Protein AF-A0A663LNY6-F1 (afdb_monomer)

Foldseek 3Di:
DDDDDDDDDDDPPDPPPPCDPVNVVVVVVLVVVLVVLLVVLVVVVVVVCVVVVHDDDSVRSSVVSVVVSVVVVVLVVQQCVQCVVVVHRDGDLVSVLVVQVVDPVSSVVSVVVVVVVVVVVVVVVVVVVVVVVVVPPDDDDDDDDDDDDDDDDDD

pLDDT: mean 78.48, std 24.7, range [28.23, 98.56]

Sequence (155 aa):
CCVPVQRPGDLCASPCVALRRTDLLVPWVLQRLKAAVHYTVGCLCQEVAEDQDVQFSKQTIAAISEITFRQCENFAKDLEMFARHAKRTTVTTEDVKLLARRSSSLLKYIAQKSEEITSSNMEQKEKKKKSSAVKGGRTGKQEAPVTESEEPNMA

Organism: Athene cunicularia (NCBI:txid194338)

Structure (mmCIF, N/CA/C/O backbone):
data_AF-A0A663LNY6-F1
#
_entry.id   AF-A0A663LNY6-F1
#
loop_
_atom_site.group_PDB
_atom_site.id
_atom_site.type_symbol
_atom_site.label_atom_id
_atom_site.label_alt_id
_atom_site.label_comp_id
_atom_site.label_asym_id
_atom_site.label_entity_id
_atom_site.label_seq_id
_atom_site.pdbx_PDB_ins_code
_atom_site.Cartn_x
_atom_site.Cartn_y
_atom_site.Cartn_z
_atom_site.occupancy
_atom_site.B_iso_or_equiv
_atom_site.auth_seq_id
_atom_site.auth_comp_id
_atom_site.auth_asym_id
_atom_site.auth_atom_id
_atom_site.pdbx_PDB_model_num
ATOM 1 N N . CYS A 1 1 ? 14.454 -55.928 27.770 1.00 33.91 1 CYS A N 1
ATOM 2 C CA . CYS A 1 1 ? 14.771 -57.239 27.161 1.00 33.91 1 CYS A CA 1
ATOM 3 C C . CYS A 1 1 ? 13.601 -57.612 26.253 1.00 33.91 1 CYS A C 1
ATOM 5 O O . CYS A 1 1 ? 12.498 -57.628 26.766 1.00 33.91 1 CYS A O 1
ATOM 7 N N . CYS A 1 2 ? 13.683 -57.819 24.943 1.00 34.53 2 CYS A N 1
ATOM 8 C CA . CYS A 1 2 ? 14.794 -57.905 24.004 1.00 34.53 2 CYS A CA 1
ATOM 9 C C . CYS A 1 2 ? 14.344 -57.362 22.638 1.00 34.53 2 CYS A C 1
ATOM 11 O O . CYS A 1 2 ? 13.190 -57.502 22.245 1.00 34.53 2 CYS A O 1
ATOM 13 N N . VAL A 1 3 ? 15.308 -56.767 21.945 1.00 40.53 3 VAL A N 1
ATOM 14 C CA . VAL A 1 3 ? 15.317 -56.446 20.513 1.00 40.53 3 VAL A CA 1
ATOM 15 C C . VAL A 1 3 ? 15.530 -57.753 19.717 1.00 40.53 3 VAL A C 1
ATOM 17 O O . VAL A 1 3 ? 16.117 -58.690 20.263 1.00 40.53 3 VAL A O 1
ATOM 20 N N . PRO A 1 4 ? 15.071 -57.841 18.456 1.00 44.44 4 PRO A N 1
ATOM 21 C CA . PRO A 1 4 ? 16.017 -57.979 17.328 1.00 44.44 4 PRO A CA 1
ATOM 22 C C . PRO A 1 4 ? 15.601 -57.060 16.148 1.00 44.44 4 PRO A C 1
ATOM 24 O O . PRO A 1 4 ? 14.433 -57.009 15.785 1.00 44.44 4 PRO A O 1
ATOM 27 N N . VAL A 1 5 ? 16.421 -56.111 15.671 1.00 37.72 5 VAL A N 1
ATOM 28 C CA . VAL A 1 5 ? 17.623 -56.205 14.804 1.00 37.72 5 VAL A CA 1
ATOM 29 C C . VAL A 1 5 ? 17.309 -56.651 13.356 1.00 37.72 5 VAL A C 1
ATOM 31 O O . VAL A 1 5 ? 17.282 -57.833 13.050 1.00 37.72 5 VAL A O 1
ATOM 34 N N . GLN A 1 6 ? 17.067 -55.643 12.496 1.00 36.22 6 GLN A N 1
ATOM 35 C CA . GLN A 1 6 ? 17.648 -55.344 11.157 1.00 36.22 6 GLN A CA 1
ATOM 36 C C . GLN A 1 6 ? 18.031 -56.516 10.199 1.00 36.22 6 GLN A C 1
ATOM 38 O O . GLN A 1 6 ? 19.000 -57.218 10.458 1.00 36.22 6 GLN A O 1
ATOM 43 N N . ARG A 1 7 ? 17.332 -56.679 9.049 1.00 40.31 7 ARG A N 1
ATOM 44 C CA . ARG A 1 7 ? 17.651 -56.259 7.632 1.00 40.31 7 ARG A CA 1
ATOM 45 C C . ARG A 1 7 ? 18.128 -57.427 6.728 1.00 40.31 7 ARG A C 1
ATOM 47 O O . ARG A 1 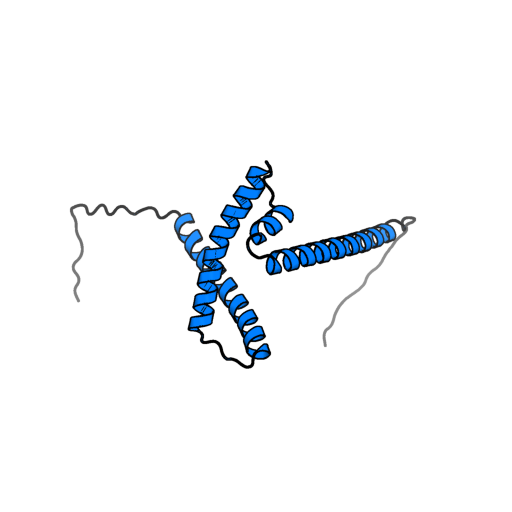7 ? 18.465 -58.449 7.309 1.00 40.31 7 ARG A O 1
ATOM 54 N N . PRO A 1 8 ? 18.255 -57.316 5.373 1.00 45.03 8 PRO A N 1
ATOM 55 C CA . PRO A 1 8 ? 17.923 -56.235 4.408 1.00 45.03 8 PRO A CA 1
ATOM 56 C C . PRO A 1 8 ? 17.191 -56.703 3.110 1.00 45.03 8 PRO A C 1
ATOM 58 O O . PRO A 1 8 ? 17.274 -57.865 2.736 1.00 45.03 8 PRO A O 1
ATOM 61 N N . GLY A 1 9 ? 16.583 -55.784 2.345 1.00 42.31 9 GLY A N 1
ATOM 62 C CA . GLY A 1 9 ? 16.278 -56.024 0.920 1.00 42.31 9 GLY A CA 1
ATOM 63 C C . GLY A 1 9 ? 15.114 -55.203 0.363 1.00 42.31 9 GLY A C 1
ATOM 64 O O . GLY A 1 9 ? 14.058 -55.157 0.974 1.00 42.31 9 GLY A O 1
ATOM 65 N N . ASP A 1 10 ? 15.346 -54.573 -0.787 1.00 34.28 10 ASP A N 1
ATOM 66 C CA . ASP A 1 10 ? 14.372 -53.985 -1.719 1.00 34.28 10 ASP A CA 1
ATOM 67 C C . ASP A 1 10 ? 13.677 -52.650 -1.363 1.00 34.28 10 ASP A C 1
ATOM 69 O O . ASP A 1 10 ? 12.542 -52.554 -0.909 1.00 34.28 10 ASP A O 1
ATOM 73 N N . LEU A 1 11 ? 14.405 -51.577 -1.699 1.00 50.03 11 LEU A N 1
ATOM 74 C CA . LEU A 1 11 ? 13.966 -50.600 -2.709 1.00 50.03 11 LEU A CA 1
ATOM 75 C C . LEU A 1 11 ? 12.563 -49.993 -2.523 1.00 50.03 11 LEU A C 1
ATOM 77 O O . LEU A 1 11 ? 11.682 -50.158 -3.360 1.00 50.03 11 LEU A O 1
ATOM 81 N N . CYS A 1 12 ? 12.414 -49.110 -1.537 1.00 36.84 12 CYS A N 1
ATOM 82 C CA . CYS A 1 12 ? 11.625 -47.906 -1.781 1.00 36.84 12 CYS A CA 1
ATOM 83 C C . CYS A 1 12 ? 12.607 -46.750 -1.951 1.00 36.84 12 CYS A C 1
ATOM 85 O O . CYS A 1 12 ? 12.974 -46.063 -0.997 1.00 36.84 12 CYS A O 1
ATOM 87 N N . ALA A 1 13 ? 13.085 -46.582 -3.186 1.00 46.59 13 ALA A N 1
ATOM 88 C CA . ALA A 1 13 ? 13.696 -45.343 -3.635 1.00 46.59 13 ALA A CA 1
ATOM 89 C C . ALA A 1 13 ? 12.611 -44.260 -3.624 1.00 46.59 13 ALA A C 1
ATOM 91 O O . ALA A 1 13 ? 12.057 -43.890 -4.655 1.00 46.59 13 ALA A O 1
ATOM 92 N N . SER A 1 14 ? 12.271 -43.776 -2.430 1.00 47.44 14 SER A N 1
ATOM 93 C CA . SER A 1 14 ? 11.604 -42.495 -2.289 1.00 47.44 14 SER A CA 1
ATOM 94 C C . SER A 1 14 ? 12.502 -41.479 -2.982 1.00 47.44 14 SER A C 1
ATOM 96 O O . SER A 1 14 ? 13.685 -41.391 -2.630 1.00 47.44 14 SER A O 1
ATOM 98 N N . PRO A 1 15 ? 12.001 -40.706 -3.956 1.00 43.75 15 PRO A N 1
ATOM 99 C CA . PRO A 1 15 ? 12.708 -39.522 -4.374 1.00 43.75 15 PRO A CA 1
ATOM 100 C C . PRO A 1 15 ? 12.772 -38.644 -3.128 1.00 43.75 15 PRO A C 1
ATOM 102 O O . PRO A 1 15 ? 11.781 -38.036 -2.724 1.00 43.75 15 PRO A O 1
ATOM 105 N N . CYS A 1 16 ? 13.935 -38.607 -2.479 1.00 38.09 16 CYS A N 1
ATOM 106 C CA . CYS A 1 16 ? 14.341 -37.448 -1.712 1.00 38.09 16 CYS A CA 1
ATOM 107 C C . CYS A 1 16 ? 14.309 -36.302 -2.716 1.00 38.09 16 CYS A C 1
ATOM 109 O O . CYS A 1 16 ? 15.284 -36.054 -3.423 1.00 38.09 16 CYS A O 1
ATOM 111 N N . VAL A 1 17 ? 13.145 -35.666 -2.853 1.00 54.16 17 VAL A N 1
ATOM 112 C CA . VAL A 1 17 ? 13.025 -34.392 -3.538 1.00 54.16 17 VAL A CA 1
ATOM 113 C C . VAL A 1 17 ? 13.977 -33.504 -2.764 1.00 54.16 17 VAL A C 1
ATOM 115 O O . VAL A 1 17 ? 13.728 -33.180 -1.604 1.00 54.16 17 VAL A O 1
ATOM 118 N N . ALA A 1 18 ? 15.134 -33.231 -3.360 1.00 47.88 18 ALA A N 1
ATOM 119 C CA . ALA A 1 18 ? 16.084 -32.271 -2.852 1.00 47.88 18 ALA A CA 1
ATOM 120 C C . ALA A 1 18 ? 15.361 -30.924 -2.857 1.00 47.88 18 ALA A C 1
ATOM 122 O O . ALA A 1 18 ? 15.391 -30.196 -3.847 1.00 47.88 18 ALA A O 1
ATOM 123 N N . LEU A 1 19 ? 14.632 -30.649 -1.776 1.00 47.25 19 LEU A N 1
ATOM 124 C CA . LEU A 1 19 ? 13.971 -29.384 -1.545 1.00 47.25 19 LEU A CA 1
ATOM 125 C C . LEU A 1 19 ? 15.109 -28.377 -1.461 1.00 47.25 19 LEU A C 1
ATOM 127 O O . LEU A 1 19 ? 15.891 -28.376 -0.502 1.00 47.25 19 LEU A O 1
ATOM 131 N N . ARG A 1 20 ? 15.292 -27.596 -2.527 1.00 55.44 20 ARG A N 1
ATOM 132 C CA . ARG A 1 20 ? 16.350 -26.597 -2.532 1.00 55.44 20 ARG A CA 1
ATOM 133 C C . ARG A 1 20 ? 16.020 -25.634 -1.403 1.00 55.44 20 ARG A C 1
ATOM 135 O O . ARG A 1 20 ? 14.866 -25.290 -1.170 1.00 55.44 20 ARG A O 1
ATOM 142 N N . ARG A 1 21 ? 17.046 -25.163 -0.698 1.00 52.00 21 ARG A N 1
ATOM 143 C CA . ARG A 1 21 ? 16.922 -24.195 0.408 1.00 52.00 21 ARG A CA 1
ATOM 144 C C . ARG A 1 21 ? 16.107 -22.940 0.022 1.00 52.00 21 ARG A C 1
ATOM 146 O O . ARG A 1 21 ? 15.593 -22.249 0.893 1.00 52.00 21 ARG A O 1
ATOM 153 N N . THR A 1 22 ? 15.972 -22.670 -1.278 1.00 51.78 22 THR A N 1
ATOM 154 C CA . THR A 1 22 ? 15.157 -21.613 -1.888 1.00 51.78 22 THR A CA 1
ATOM 155 C C . THR A 1 22 ? 13.644 -21.867 -1.840 1.00 51.78 22 THR A C 1
ATOM 157 O O . THR A 1 22 ? 12.893 -20.901 -1.759 1.00 51.78 22 THR A O 1
ATOM 160 N N . ASP A 1 23 ? 13.184 -23.123 -1.822 1.00 57.69 23 ASP A N 1
ATOM 161 C CA . ASP A 1 23 ? 11.755 -23.481 -1.894 1.00 57.69 23 ASP A CA 1
ATOM 162 C C . ASP A 1 23 ? 11.009 -23.250 -0.564 1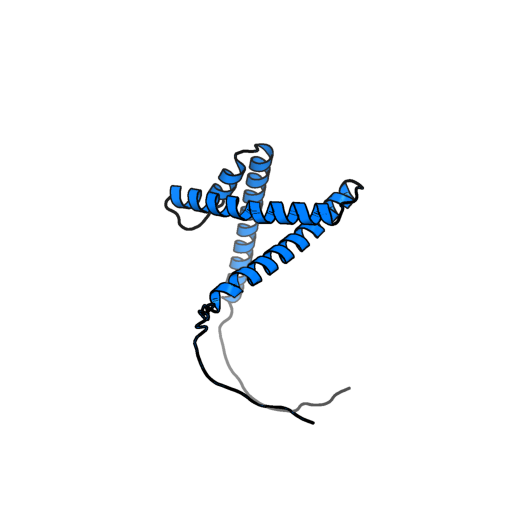.00 57.69 23 ASP A C 1
ATOM 164 O O . ASP A 1 23 ? 9.805 -23.013 -0.558 1.00 57.69 23 ASP A O 1
ATOM 168 N N . LEU A 1 24 ? 11.723 -23.241 0.571 1.00 55.19 24 LEU A N 1
ATOM 169 C CA . LEU A 1 24 ? 11.175 -22.917 1.902 1.00 55.19 24 LEU A CA 1
ATOM 170 C C . LEU A 1 24 ? 11.319 -21.435 2.282 1.00 55.19 24 LEU A C 1
ATOM 172 O O . LEU A 1 24 ? 10.596 -20.944 3.152 1.00 55.19 24 LEU A O 1
ATOM 176 N N . LEU A 1 25 ? 12.229 -20.706 1.627 1.00 59.28 25 LEU A N 1
ATOM 177 C CA . LEU A 1 25 ? 12.474 -19.289 1.903 1.00 59.28 25 LEU A CA 1
ATOM 178 C C . LEU A 1 25 ? 11.298 -18.419 1.437 1.00 59.28 25 LEU A C 1
ATOM 180 O O . LEU A 1 25 ? 10.890 -17.500 2.145 1.00 59.28 25 LEU A O 1
ATOM 184 N N . VAL A 1 26 ? 10.719 -18.741 0.277 1.00 69.00 26 VAL A N 1
ATOM 185 C CA . VAL A 1 26 ? 9.597 -17.987 -0.301 1.00 69.00 26 VAL A CA 1
ATOM 186 C C . VAL A 1 26 ? 8.331 -18.088 0.570 1.00 69.00 26 VAL A C 1
ATO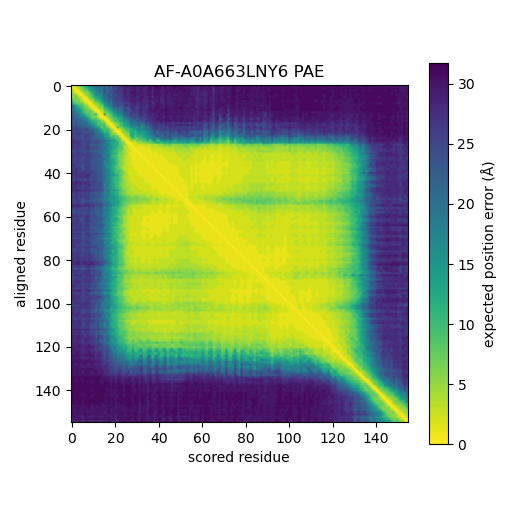M 188 O O . VAL A 1 26 ? 7.778 -17.038 0.903 1.00 69.00 26 VAL A O 1
ATOM 191 N N . PRO A 1 27 ? 7.902 -19.277 1.048 1.00 79.69 27 PRO A N 1
ATOM 192 C CA . PRO A 1 27 ? 6.791 -19.393 1.993 1.00 79.69 27 PRO A CA 1
ATOM 193 C C . PRO A 1 27 ? 6.990 -18.591 3.281 1.00 79.69 27 PRO A C 1
ATOM 195 O O . PR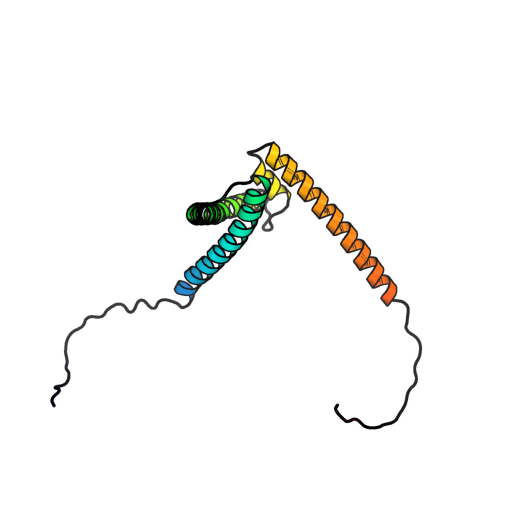O A 1 27 ? 6.066 -17.919 3.736 1.00 79.69 27 PRO A O 1
ATOM 198 N N . TRP A 1 28 ? 8.188 -18.626 3.871 1.00 84.62 28 TRP A N 1
ATOM 199 C CA . TRP A 1 28 ? 8.426 -17.979 5.161 1.00 84.62 28 TRP A CA 1
ATOM 200 C C . TRP A 1 28 ? 8.478 -16.450 5.052 1.00 84.62 28 TRP A C 1
ATOM 202 O O . TRP A 1 28 ? 7.893 -15.743 5.875 1.00 84.62 28 TRP A O 1
ATOM 212 N N . VAL A 1 29 ? 9.100 -15.922 3.993 1.00 90.12 29 VAL A N 1
ATOM 213 C CA . VAL A 1 29 ? 9.076 -14.482 3.689 1.00 90.12 29 VAL A CA 1
ATOM 214 C C . VAL A 1 29 ? 7.645 -14.010 3.425 1.00 90.12 29 VAL A C 1
ATOM 216 O O . VAL A 1 29 ? 7.240 -12.970 3.945 1.00 90.12 29 VAL A O 1
ATOM 219 N N . LEU A 1 30 ? 6.846 -14.794 2.694 1.00 91.75 30 LEU A N 1
ATOM 220 C CA . LEU A 1 30 ? 5.449 -14.463 2.413 1.00 91.75 30 LEU A CA 1
ATOM 221 C C . LEU A 1 30 ? 4.615 -14.357 3.696 1.00 91.75 30 LEU A C 1
ATOM 223 O O . LEU A 1 30 ? 3.860 -13.401 3.862 1.00 91.75 30 LEU A O 1
ATOM 227 N N . GLN A 1 31 ? 4.773 -15.310 4.617 1.00 93.38 31 GLN A N 1
ATOM 228 C CA . GLN A 1 31 ? 4.069 -15.289 5.903 1.00 93.38 31 GLN A CA 1
ATOM 229 C C . GLN A 1 31 ? 4.473 -14.084 6.755 1.00 93.38 31 GLN A C 1
ATOM 231 O O . GLN A 1 31 ? 3.615 -13.437 7.353 1.00 93.38 31 GLN A O 1
ATOM 236 N N . ARG A 1 32 ? 5.758 -13.711 6.755 1.00 96.31 32 ARG A N 1
ATOM 237 C CA . ARG A 1 32 ? 6.224 -12.505 7.454 1.00 96.31 32 ARG A CA 1
ATOM 238 C C . ARG A 1 32 ? 5.635 -11.223 6.881 1.00 96.31 32 ARG A C 1
ATOM 240 O O . ARG A 1 32 ? 5.224 -10.360 7.650 1.00 96.31 32 ARG A O 1
ATOM 247 N N . LEU A 1 33 ? 5.572 -11.100 5.556 1.00 96.62 33 LEU A N 1
ATOM 248 C CA . LEU A 1 33 ? 4.947 -9.945 4.909 1.00 96.62 33 LEU A CA 1
ATOM 249 C C . LEU A 1 33 ? 3.448 -9.883 5.215 1.00 96.62 33 LEU A C 1
ATOM 251 O O . LEU A 1 33 ? 2.947 -8.815 5.549 1.00 96.62 33 LEU A O 1
ATOM 255 N N . LYS A 1 34 ? 2.741 -11.020 5.179 1.00 96.50 34 LYS A N 1
ATOM 256 C CA . LYS A 1 34 ? 1.326 -11.093 5.575 1.00 96.50 34 LYS A CA 1
ATOM 257 C C . LYS A 1 34 ? 1.107 -10.659 7.024 1.00 96.50 34 LYS A C 1
ATOM 259 O O . LYS A 1 34 ? 0.188 -9.889 7.279 1.00 96.50 34 LYS A O 1
ATOM 264 N N . ALA A 1 35 ? 1.956 -11.103 7.951 1.00 97.31 35 ALA A N 1
ATOM 265 C CA . ALA A 1 35 ? 1.880 -10.695 9.352 1.00 97.31 35 ALA A CA 1
ATOM 266 C C . ALA A 1 35 ? 2.123 -9.185 9.529 1.00 97.31 35 ALA A C 1
ATOM 268 O O . ALA A 1 35 ? 1.386 -8.531 10.263 1.00 97.31 35 ALA A O 1
ATOM 269 N N . ALA A 1 36 ? 3.103 -8.616 8.817 1.00 97.94 36 ALA A N 1
ATOM 270 C CA . ALA A 1 36 ? 3.363 -7.177 8.836 1.00 97.94 36 ALA A CA 1
ATOM 271 C C . ALA A 1 36 ? 2.179 -6.367 8.279 1.00 97.94 36 ALA A C 1
ATOM 273 O O . ALA A 1 36 ? 1.751 -5.401 8.904 1.00 97.94 36 ALA A O 1
ATOM 274 N N . VAL A 1 37 ? 1.603 -6.799 7.151 1.00 98.06 37 VAL A N 1
ATOM 275 C CA . VAL A 1 37 ? 0.391 -6.184 6.585 1.00 98.06 37 VAL A CA 1
ATOM 276 C C . VAL A 1 37 ? -0.770 -6.272 7.572 1.00 98.06 37 VAL A C 1
ATOM 278 O O . VAL A 1 37 ? -1.446 -5.273 7.786 1.00 98.06 37 VAL A O 1
ATOM 281 N N . HIS A 1 38 ? -0.976 -7.424 8.214 1.00 98.31 38 HIS A N 1
ATOM 282 C CA . HIS A 1 38 ? -2.050 -7.603 9.191 1.00 98.31 38 HIS A CA 1
ATOM 283 C C . HIS A 1 38 ? -1.917 -6.661 10.389 1.00 98.31 38 HIS A C 1
ATOM 285 O O . HIS A 1 38 ? -2.910 -6.086 10.826 1.00 98.31 38 HIS A O 1
ATOM 291 N N . TYR A 1 39 ? -0.695 -6.460 10.890 1.00 98.50 39 TYR A N 1
ATOM 292 C CA . TYR A 1 39 ? -0.434 -5.491 11.952 1.00 98.50 39 TYR A CA 1
ATOM 293 C C . TYR A 1 39 ? -0.844 -4.073 11.532 1.00 98.50 39 TYR A C 1
ATOM 295 O O . TYR A 1 39 ? -1.642 -3.441 12.220 1.00 98.50 39 TYR A O 1
ATOM 303 N N . THR A 1 40 ? -0.374 -3.599 10.373 1.00 98.50 40 THR A N 1
ATOM 304 C CA . THR A 1 40 ? -0.713 -2.254 9.882 1.00 98.50 40 THR A CA 1
ATOM 305 C C . THR A 1 40 ? -2.208 -2.099 9.605 1.00 98.50 40 THR A C 1
ATOM 307 O O . THR A 1 40 ? -2.787 -1.077 9.957 1.00 98.50 40 THR A O 1
ATOM 310 N N . VAL A 1 41 ? -2.855 -3.112 9.024 1.00 98.56 41 VAL A N 1
ATOM 311 C CA . VAL A 1 41 ? -4.310 -3.109 8.810 1.00 98.56 41 VAL A CA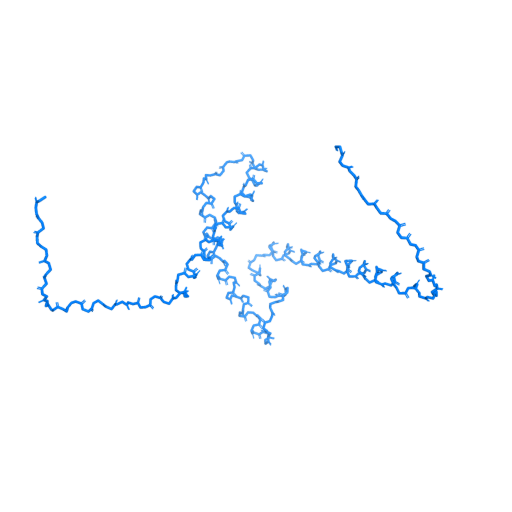 1
ATOM 312 C C . VAL A 1 41 ? -5.053 -3.028 10.141 1.00 98.56 41 VAL A C 1
ATOM 314 O 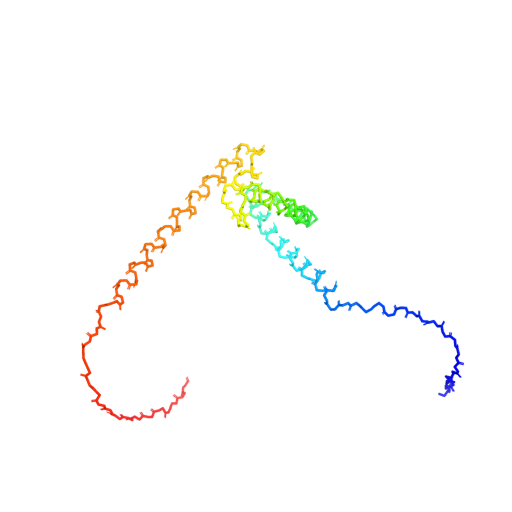O . VAL A 1 41 ? -6.022 -2.284 10.231 1.00 98.56 41 VAL A O 1
ATOM 317 N N . GLY A 1 42 ? -4.591 -3.734 11.177 1.00 98.25 42 GLY A N 1
ATOM 318 C CA . GLY A 1 42 ? -5.145 -3.635 12.526 1.00 98.25 42 GLY A CA 1
ATOM 319 C C . GLY A 1 42 ? -5.073 -2.214 13.088 1.00 98.25 42 GLY A C 1
ATOM 320 O O . GLY A 1 42 ? -6.086 -1.713 13.564 1.00 98.25 42 GLY A O 1
ATOM 321 N N . CYS A 1 43 ? -3.921 -1.544 12.967 1.00 98.38 43 CYS A N 1
ATOM 322 C CA . CYS A 1 43 ? -3.762 -0.148 13.391 1.00 98.38 43 CYS A CA 1
ATOM 323 C C . CYS A 1 43 ? -4.714 0.797 12.641 1.00 98.38 43 CYS A C 1
ATOM 325 O O . CYS A 1 43 ? -5.435 1.559 13.270 1.00 98.38 43 CYS A O 1
ATOM 327 N N . LEU A 1 44 ? -4.787 0.692 11.310 1.00 98.38 44 LEU A N 1
ATOM 328 C CA . LEU A 1 44 ? -5.679 1.537 10.507 1.00 98.38 44 LEU A CA 1
ATOM 329 C C . LEU A 1 44 ? -7.163 1.258 10.796 1.00 98.38 44 LEU A C 1
ATOM 331 O O . LEU A 1 44 ? -7.973 2.176 10.823 1.00 98.38 44 LEU A O 1
ATOM 335 N N . CYS A 1 45 ? -7.539 -0.004 11.026 1.00 98.12 45 CYS A N 1
ATOM 336 C CA . CYS A 1 45 ? -8.907 -0.341 11.424 1.00 98.12 45 CYS A CA 1
ATOM 337 C C . CYS A 1 45 ? -9.242 0.213 12.812 1.00 98.12 45 CYS A C 1
ATOM 339 O O . CYS A 1 45 ? -10.393 0.560 13.042 1.00 98.12 45 CYS A O 1
ATOM 341 N N . GLN A 1 46 ? -8.267 0.298 13.721 1.00 97.69 46 GLN A N 1
ATOM 342 C CA . GLN A 1 46 ? -8.457 0.892 15.042 1.00 97.69 46 GLN A CA 1
ATOM 343 C C . GLN A 1 46 ? -8.725 2.400 14.942 1.00 97.69 46 GLN A C 1
ATOM 345 O O . GLN A 1 46 ? -9.691 2.871 15.530 1.00 97.69 46 GLN A O 1
ATOM 350 N N . GLU A 1 47 ? -7.945 3.128 14.137 1.00 98.06 47 GLU A N 1
ATOM 351 C CA . GLU A 1 47 ? -8.180 4.558 13.866 1.00 98.06 47 GLU A CA 1
ATOM 352 C C . GLU A 1 47 ? -9.600 4.787 13.316 1.00 98.06 47 GLU A C 1
ATOM 354 O O . GLU A 1 47 ? -10.358 5.608 13.823 1.00 98.06 47 GLU A O 1
ATOM 359 N N . VAL A 1 48 ? -10.017 3.974 12.338 1.00 97.81 48 VAL A N 1
ATOM 360 C CA . VAL A 1 48 ? -11.365 4.064 11.750 1.00 97.81 48 VAL A CA 1
ATOM 361 C C . VAL A 1 48 ? -12.471 3.663 12.737 1.00 97.81 48 VAL A C 1
ATOM 363 O O . VAL A 1 48 ? -13.573 4.207 12.673 1.00 97.81 48 VAL A O 1
ATOM 366 N N . ALA A 1 49 ? -12.210 2.699 13.623 1.00 97.25 49 ALA A N 1
ATOM 367 C CA . ALA A 1 49 ? -13.147 2.266 14.659 1.00 97.25 49 ALA A CA 1
ATOM 368 C C . ALA A 1 49 ? -13.424 3.383 15.669 1.00 97.25 49 ALA A C 1
ATOM 370 O O . ALA A 1 49 ? -14.576 3.586 16.045 1.00 97.25 49 ALA A O 1
ATOM 371 N N . GLU A 1 50 ? -12.381 4.111 16.067 1.00 97.31 50 GLU A N 1
ATOM 372 C CA . GLU A 1 50 ? -12.475 5.259 16.972 1.00 97.31 50 GLU A CA 1
ATOM 373 C C . GLU A 1 50 ? -13.208 6.432 16.311 1.00 97.31 50 GLU A C 1
ATOM 375 O O . GLU A 1 50 ? -14.132 6.982 16.907 1.00 97.31 50 GLU A O 1
ATOM 380 N N . ASP A 1 51 ? -12.877 6.755 15.057 1.00 97.56 51 ASP A N 1
ATOM 381 C CA . ASP A 1 51 ? -13.514 7.850 14.311 1.00 97.56 51 ASP A CA 1
ATOM 382 C C . ASP A 1 51 ? -15.020 7.637 14.082 1.00 97.56 51 ASP A C 1
ATOM 384 O O . ASP A 1 51 ? -15.785 8.600 13.999 1.00 97.56 51 ASP A O 1
ATOM 388 N N . GLN A 1 52 ? -15.451 6.380 13.933 1.00 96.38 52 GLN A N 1
ATOM 389 C CA . GLN A 1 52 ? -16.845 6.029 13.636 1.00 96.38 52 GLN A CA 1
ATOM 390 C C . GLN A 1 52 ? -17.614 5.445 14.830 1.00 96.38 52 GLN A C 1
ATOM 392 O O . GLN A 1 52 ? -18.791 5.127 14.670 1.00 96.38 52 GLN A O 1
ATOM 397 N N . ASP A 1 53 ? -16.981 5.307 16.000 1.00 95.81 53 ASP A N 1
ATOM 398 C CA . ASP A 1 53 ? -17.539 4.657 17.198 1.00 95.81 53 ASP A CA 1
ATOM 399 C C . ASP A 1 53 ? -18.097 3.241 16.917 1.00 95.81 53 ASP A C 1
ATOM 401 O O . ASP A 1 53 ? -19.187 2.851 17.338 1.00 95.81 53 ASP A O 1
ATOM 405 N N . VAL A 1 54 ? -17.342 2.446 16.150 1.00 96.31 54 VAL A N 1
ATOM 406 C CA . VAL A 1 54 ? -17.686 1.059 15.783 1.00 96.31 54 VAL A CA 1
ATOM 407 C C . VAL A 1 54 ? -16.586 0.089 16.193 1.00 96.31 54 VAL A C 1
ATOM 409 O O . VAL A 1 54 ? -15.443 0.471 16.399 1.00 96.31 54 VAL A O 1
ATOM 412 N N . GLN A 1 55 ? -16.906 -1.202 16.290 1.00 95.62 55 GLN A N 1
ATOM 413 C CA . GLN A 1 55 ? -15.933 -2.244 16.634 1.00 95.62 55 GLN A CA 1
ATOM 414 C C . GLN A 1 55 ? -15.752 -3.226 15.473 1.00 95.62 55 GLN A C 1
ATOM 416 O O . GLN A 1 55 ? -16.724 -3.780 14.957 1.00 95.62 55 GLN A O 1
ATOM 421 N N . PHE A 1 56 ? -14.501 -3.488 15.083 1.00 97.31 56 PHE A N 1
ATOM 422 C CA . PHE A 1 56 ? -14.178 -4.492 14.066 1.00 97.31 56 PHE A CA 1
ATOM 423 C C . PHE A 1 56 ? -13.866 -5.849 14.696 1.00 97.31 56 PHE A C 1
ATOM 425 O O . PHE A 1 56 ? -13.070 -5.967 15.627 1.00 97.31 56 PHE A O 1
ATOM 432 N N . SER A 1 57 ? -14.450 -6.913 14.141 1.00 98.00 57 SER A N 1
ATOM 433 C CA . SER A 1 57 ? -14.091 -8.275 14.539 1.00 98.00 57 SER A CA 1
ATOM 434 C C . SER A 1 57 ? -12.675 -8.633 14.069 1.00 98.00 57 SER A C 1
ATOM 436 O O . SER A 1 57 ? -12.211 -8.174 13.019 1.00 98.00 57 SER A O 1
ATOM 438 N N . LYS A 1 58 ? -12.000 -9.534 14.795 1.00 97.50 58 LYS A N 1
ATOM 439 C CA . LYS A 1 58 ? -10.673 -10.046 14.400 1.00 97.50 58 LYS A CA 1
ATOM 440 C C . LYS A 1 58 ? -10.707 -10.708 13.018 1.00 97.50 58 LYS A C 1
ATOM 442 O O . LYS A 1 58 ? -9.749 -10.614 12.256 1.00 97.50 58 LYS A O 1
ATOM 447 N N . GLN A 1 59 ? -11.825 -11.347 12.685 1.00 98.06 59 GLN A N 1
ATOM 448 C CA . GLN A 1 59 ? -12.070 -11.986 11.397 1.00 98.06 59 GLN A CA 1
ATOM 449 C C . GLN A 1 59 ? -12.168 -10.948 10.271 1.00 98.06 59 GLN A C 1
ATOM 451 O O . GLN A 1 59 ? -11.600 -11.158 9.203 1.00 98.06 59 GLN A O 1
ATOM 456 N N . THR A 1 60 ? -12.822 -9.809 10.516 1.00 98.19 60 THR A N 1
ATOM 457 C CA . THR A 1 60 ? -12.903 -8.695 9.557 1.00 98.19 60 THR A CA 1
ATOM 458 C C . THR A 1 60 ? -11.515 -8.127 9.262 1.00 98.19 60 THR A C 1
ATOM 460 O O . THR A 1 60 ? -11.148 -7.985 8.097 1.00 98.19 60 THR A O 1
ATOM 463 N N . ILE A 1 61 ? -10.709 -7.877 10.299 1.00 98.31 61 ILE A N 1
ATOM 464 C CA . ILE A 1 61 ? -9.329 -7.382 10.154 1.00 98.31 61 ILE A CA 1
ATOM 465 C C . ILE A 1 61 ? -8.478 -8.386 9.360 1.00 98.31 61 ILE A C 1
ATOM 467 O O . ILE A 1 61 ? -7.757 -8.007 8.432 1.00 98.31 61 ILE A O 1
ATOM 471 N N . ALA A 1 62 ? -8.606 -9.685 9.656 1.00 97.81 62 ALA A N 1
ATOM 472 C CA . ALA A 1 62 ? -7.932 -10.742 8.904 1.00 97.81 62 ALA A CA 1
ATOM 473 C C . ALA A 1 62 ? -8.341 -10.759 7.424 1.00 97.81 62 ALA A C 1
ATOM 475 O O . ALA A 1 62 ? -7.472 -10.789 6.552 1.00 97.81 62 ALA A O 1
ATOM 476 N N . ALA A 1 63 ? -9.639 -10.658 7.133 1.00 98.44 63 ALA A N 1
ATOM 477 C CA . ALA A 1 63 ? -10.152 -10.634 5.769 1.00 98.44 63 ALA A CA 1
ATOM 478 C C . ALA A 1 63 ? -9.635 -9.421 4.976 1.00 98.44 63 ALA A C 1
ATOM 480 O O . ALA A 1 63 ? -9.162 -9.580 3.849 1.00 98.44 63 ALA A O 1
ATOM 481 N N . ILE A 1 64 ? -9.646 -8.219 5.567 1.00 98.44 64 ILE A N 1
ATOM 482 C CA . ILE A 1 64 ? -9.096 -7.005 4.938 1.00 98.44 64 ILE A CA 1
ATOM 483 C C . ILE A 1 64 ? -7.597 -7.172 4.660 1.00 98.44 64 ILE A C 1
ATOM 485 O O . ILE A 1 64 ? -7.116 -6.793 3.588 1.00 98.44 64 ILE A O 1
ATOM 489 N N . SER A 1 65 ? -6.865 -7.788 5.588 1.00 98.31 65 SER A N 1
ATOM 490 C CA . SER A 1 65 ? -5.435 -8.069 5.428 1.00 98.31 65 SER A CA 1
ATOM 491 C C . SER A 1 65 ? -5.169 -9.004 4.246 1.00 98.31 65 SER A C 1
ATOM 493 O O . SER A 1 65 ? -4.291 -8.735 3.426 1.00 98.31 65 SER A O 1
ATOM 495 N N . GLU A 1 66 ? -5.954 -10.074 4.104 1.00 96.81 66 GLU A N 1
ATOM 496 C CA . GLU A 1 66 ? -5.832 -11.008 2.980 1.00 96.81 66 GLU A CA 1
ATOM 497 C C . GLU A 1 66 ? -6.223 -10.390 1.635 1.00 96.81 66 GLU A C 1
ATOM 499 O O . GLU A 1 66 ? -5.605 -10.698 0.611 1.00 96.81 66 GLU A O 1
ATOM 504 N N . ILE A 1 67 ? -7.249 -9.536 1.617 1.00 98.19 67 ILE A N 1
ATOM 505 C CA . ILE A 1 67 ? -7.664 -8.803 0.416 1.00 98.19 67 ILE A CA 1
ATOM 506 C C . ILE A 1 67 ? -6.557 -7.835 -0.001 1.00 98.19 67 ILE A C 1
ATOM 508 O O . ILE A 1 67 ? -6.130 -7.871 -1.153 1.00 98.19 67 ILE A O 1
ATOM 512 N N . THR A 1 68 ? -6.037 -7.038 0.935 1.00 98.25 68 THR A N 1
ATOM 513 C CA . THR A 1 68 ? -4.938 -6.089 0.691 1.00 98.25 68 THR A CA 1
ATOM 514 C C . THR A 1 68 ? -3.708 -6.806 0.145 1.00 98.25 68 THR A C 1
ATOM 516 O O . THR A 1 68 ? -3.151 -6.400 -0.872 1.00 98.25 68 THR A O 1
ATOM 519 N N . PHE A 1 69 ? -3.326 -7.927 0.763 1.00 96.69 69 PHE A N 1
ATOM 520 C CA . PHE A 1 69 ? -2.169 -8.702 0.330 1.00 96.69 69 PHE A CA 1
ATOM 521 C C . PHE A 1 69 ? -2.319 -9.236 -1.103 1.00 96.69 69 PHE A C 1
ATOM 523 O O . PHE A 1 69 ? -1.390 -9.127 -1.901 1.00 96.69 69 PHE A O 1
ATOM 530 N N . ARG A 1 70 ? -3.495 -9.777 -1.456 1.00 96.38 70 ARG A N 1
ATOM 531 C CA . ARG A 1 70 ? -3.789 -10.218 -2.832 1.00 96.38 70 ARG A CA 1
ATOM 532 C C . ARG A 1 70 ? -3.842 -9.048 -3.811 1.00 96.38 70 ARG A C 1
ATOM 534 O O . ARG A 1 70 ? -3.394 -9.174 -4.946 1.00 96.38 70 ARG A O 1
ATOM 541 N N . GLN A 1 71 ? -4.352 -7.899 -3.380 1.00 96.44 71 GLN A N 1
ATOM 542 C CA . GLN A 1 71 ? -4.459 -6.723 -4.232 1.00 96.44 71 GLN A CA 1
ATOM 543 C C . GLN A 1 71 ? -3.084 -6.153 -4.612 1.00 96.44 71 GLN A C 1
ATOM 545 O O . GLN A 1 71 ? -2.918 -5.676 -5.736 1.00 96.44 71 GLN A O 1
ATOM 550 N N . CYS A 1 72 ? -2.082 -6.274 -3.735 1.00 97.19 72 CYS A N 1
ATOM 551 C CA . CYS A 1 72 ? -0.702 -5.906 -4.049 1.00 97.19 72 CYS A CA 1
ATOM 552 C C . CYS A 1 72 ? -0.142 -6.667 -5.259 1.00 97.19 72 CYS A C 1
ATOM 554 O O . CYS A 1 72 ? 0.622 -6.089 -6.025 1.00 97.19 72 CYS A O 1
ATOM 556 N N . GLU A 1 73 ? -0.531 -7.928 -5.470 1.00 95.38 73 GLU A N 1
ATOM 557 C CA . GLU A 1 73 ? -0.092 -8.698 -6.640 1.00 95.38 73 GLU A CA 1
ATOM 558 C C . GLU A 1 73 ? -0.622 -8.086 -7.943 1.00 95.38 73 GLU A C 1
ATOM 560 O O . GLU A 1 73 ? 0.124 -7.926 -8.910 1.00 95.38 73 GLU A O 1
ATOM 565 N N . ASN A 1 74 ? -1.897 -7.691 -7.953 1.00 95.00 74 ASN A N 1
ATOM 566 C CA . ASN A 1 74 ? -2.510 -7.023 -9.099 1.00 95.00 74 ASN A CA 1
ATOM 567 C C . ASN A 1 74 ? -1.850 -5.662 -9.352 1.00 95.00 74 ASN A C 1
ATOM 569 O O . ASN A 1 74 ? -1.450 -5.369 -10.475 1.00 95.00 74 ASN A O 1
ATOM 573 N N . PHE A 1 75 ? -1.657 -4.862 -8.297 1.00 97.38 75 PHE A N 1
ATOM 574 C CA . PHE A 1 75 ? -0.997 -3.562 -8.410 1.00 97.38 75 PHE A CA 1
ATOM 575 C C . PHE A 1 75 ? 0.445 -3.675 -8.908 1.00 97.38 75 PHE A C 1
ATOM 577 O O . PHE A 1 75 ? 0.851 -2.885 -9.754 1.00 97.38 75 PHE A O 1
ATOM 584 N N . ALA A 1 76 ? 1.213 -4.660 -8.438 1.00 97.62 76 ALA A N 1
ATOM 585 C CA . ALA A 1 76 ? 2.582 -4.870 -8.896 1.00 97.62 76 ALA A CA 1
ATOM 586 C C . ALA A 1 76 ? 2.639 -5.173 -10.402 1.00 97.62 76 ALA A C 1
ATOM 588 O O . ALA A 1 76 ? 3.427 -4.555 -11.116 1.00 97.62 76 ALA A O 1
ATOM 589 N N . LYS A 1 77 ? 1.767 -6.066 -10.892 1.00 97.88 77 LYS A N 1
ATOM 590 C CA . LYS A 1 77 ? 1.677 -6.418 -12.320 1.00 97.88 77 LYS A CA 1
ATOM 591 C C . LYS A 1 77 ? 1.260 -5.225 -13.178 1.00 97.88 77 LYS A C 1
ATOM 593 O O . LYS A 1 77 ? 1.861 -4.985 -14.224 1.00 97.88 77 LYS A O 1
ATOM 598 N N . ASP A 1 78 ? 0.263 -4.467 -12.733 1.00 97.56 78 ASP A N 1
ATOM 599 C CA . ASP A 1 78 ? -0.211 -3.282 -13.450 1.00 97.56 78 ASP A CA 1
ATOM 600 C C . ASP A 1 78 ? 0.886 -2.210 -13.535 1.00 97.56 78 ASP A C 1
ATOM 602 O O . ASP A 1 78 ? 1.164 -1.694 -14.618 1.00 97.56 78 ASP A O 1
ATOM 606 N N . LEU A 1 79 ? 1.570 -1.920 -12.423 1.00 98.31 79 LEU A N 1
ATOM 607 C CA . LEU A 1 79 ? 2.661 -0.941 -12.384 1.00 98.31 79 LEU A CA 1
ATOM 608 C C . LEU A 1 79 ? 3.852 -1.361 -13.254 1.00 98.31 79 LEU A C 1
ATOM 610 O O . LEU A 1 79 ? 4.420 -0.523 -13.957 1.00 98.31 79 LEU A O 1
ATOM 614 N N . GLU A 1 80 ? 4.207 -2.649 -13.254 1.00 97.94 80 GLU A N 1
ATOM 615 C CA . GLU A 1 80 ? 5.230 -3.190 -14.152 1.00 97.94 80 GLU A CA 1
ATOM 616 C C . GLU A 1 80 ? 4.833 -2.978 -15.621 1.00 97.94 80 GLU A C 1
ATOM 618 O O . GLU A 1 80 ? 5.634 -2.508 -16.433 1.00 97.94 80 GLU A O 1
ATOM 623 N N . MET A 1 81 ? 3.576 -3.273 -15.964 1.00 98.12 81 MET A N 1
ATOM 624 C CA . MET A 1 81 ? 3.057 -3.085 -17.316 1.00 98.12 81 MET A CA 1
ATOM 625 C C . MET A 1 81 ? 3.040 -1.614 -17.739 1.00 98.12 81 MET A C 1
ATOM 627 O O . MET A 1 81 ? 3.411 -1.322 -18.877 1.00 98.12 81 MET A O 1
ATOM 631 N N . PHE A 1 82 ? 2.673 -0.684 -16.854 1.00 98.25 82 PHE A N 1
ATOM 632 C CA . PHE A 1 82 ? 2.683 0.752 -17.153 1.00 98.25 82 PHE A CA 1
ATOM 633 C C . PHE A 1 82 ? 4.099 1.282 -17.392 1.00 98.25 82 PHE A C 1
ATOM 635 O O . PHE A 1 82 ? 4.347 1.932 -18.413 1.00 98.25 82 PHE A O 1
ATOM 642 N N . ALA A 1 83 ? 5.054 0.931 -16.525 1.00 98.12 83 ALA A N 1
ATOM 643 C CA . ALA A 1 83 ? 6.449 1.318 -16.707 1.00 98.12 83 ALA A CA 1
ATOM 644 C C . ALA A 1 83 ? 7.017 0.748 -18.019 1.00 98.12 83 ALA A C 1
ATOM 646 O O . ALA A 1 83 ? 7.610 1.485 -18.817 1.00 98.12 83 ALA A O 1
ATOM 647 N N . ARG A 1 84 ? 6.750 -0.537 -18.299 1.00 97.88 84 ARG A N 1
ATOM 648 C CA . ARG A 1 84 ? 7.187 -1.214 -19.528 1.00 97.88 84 ARG A CA 1
ATOM 649 C C . ARG A 1 84 ? 6.568 -0.601 -20.783 1.00 97.88 84 ARG A C 1
ATOM 651 O O . ARG A 1 84 ? 7.267 -0.446 -21.783 1.00 97.88 84 ARG A O 1
ATOM 658 N N . HIS A 1 85 ? 5.295 -0.207 -20.735 1.00 97.69 85 HIS A N 1
ATOM 659 C CA . HIS A 1 85 ? 4.621 0.478 -21.841 1.00 97.69 85 HIS A CA 1
ATOM 660 C C . HIS A 1 85 ? 5.314 1.803 -22.199 1.00 97.69 85 HIS A C 1
ATOM 662 O O . HIS A 1 85 ? 5.459 2.135 -23.373 1.00 97.69 85 HIS A O 1
ATOM 668 N N . ALA A 1 86 ? 5.839 2.511 -21.197 1.00 97.19 86 ALA A N 1
ATOM 669 C CA . ALA A 1 86 ? 6.635 3.721 -21.375 1.00 97.19 86 ALA A CA 1
ATOM 670 C C . ALA A 1 86 ? 8.138 3.460 -21.625 1.00 97.19 86 ALA A C 1
ATOM 672 O O . ALA A 1 86 ? 8.933 4.398 -21.563 1.00 97.19 86 ALA A O 1
ATOM 673 N N . LYS A 1 87 ? 8.546 2.208 -21.894 1.00 97.56 87 LYS A N 1
ATOM 674 C CA . LYS A 1 87 ? 9.947 1.779 -22.090 1.00 97.56 87 LYS A CA 1
ATOM 675 C C . LYS A 1 87 ? 10.866 2.093 -20.897 1.00 97.56 87 LYS A C 1
ATOM 677 O O . LYS A 1 87 ? 12.067 2.292 -21.069 1.00 97.56 87 LYS A O 1
ATOM 682 N N . ARG A 1 88 ? 10.309 2.142 -19.684 1.00 97.69 88 ARG A N 1
ATOM 683 C CA . ARG A 1 88 ? 11.034 2.344 -18.422 1.00 97.69 88 ARG A CA 1
ATOM 684 C C . ARG A 1 88 ? 11.086 1.040 -17.627 1.00 97.69 88 ARG A C 1
ATOM 686 O O . ARG A 1 88 ? 10.184 0.216 -17.710 1.00 97.69 88 ARG A O 1
ATOM 693 N N . THR A 1 89 ? 12.127 0.882 -16.814 1.00 96.75 89 THR A N 1
ATOM 694 C CA . THR A 1 89 ? 12.243 -0.209 -15.824 1.00 96.75 89 THR A CA 1
ATOM 695 C C . THR A 1 89 ? 11.891 0.244 -14.409 1.00 96.75 89 THR A C 1
ATOM 697 O O . THR A 1 89 ? 11.674 -0.582 -13.530 1.00 96.75 89 THR A O 1
ATOM 700 N N . THR A 1 90 ? 11.840 1.558 -14.186 1.00 97.62 90 THR A N 1
ATOM 701 C CA . THR A 1 90 ? 11.533 2.167 -12.891 1.00 97.62 90 THR A CA 1
ATOM 702 C C . THR A 1 90 ? 10.131 2.765 -12.924 1.00 97.62 90 THR A C 1
ATOM 704 O O . THR A 1 90 ? 9.813 3.567 -13.810 1.00 97.62 90 THR A O 1
ATOM 707 N N . VAL A 1 91 ? 9.318 2.383 -11.939 1.00 97.94 91 VAL A N 1
ATOM 708 C CA . VAL A 1 91 ? 7.967 2.912 -11.718 1.00 97.94 91 VAL A CA 1
ATOM 709 C C . VAL A 1 91 ? 8.050 4.371 -11.261 1.00 97.94 91 VAL A C 1
ATOM 711 O O . VAL A 1 91 ? 8.858 4.710 -10.394 1.00 97.94 91 VAL A O 1
ATOM 714 N N . THR A 1 92 ? 7.226 5.238 -11.842 1.00 97.00 92 THR A N 1
ATOM 715 C CA . THR A 1 92 ? 7.147 6.672 -11.519 1.00 97.00 92 THR A CA 1
ATOM 716 C C . THR A 1 92 ? 5.783 7.043 -10.932 1.00 97.00 92 THR A C 1
ATOM 718 O O . THR A 1 92 ? 4.851 6.240 -10.901 1.00 97.00 92 THR A O 1
ATOM 721 N N . THR A 1 93 ? 5.641 8.288 -10.465 1.00 96.94 93 THR A N 1
ATOM 722 C CA . THR A 1 93 ? 4.371 8.816 -9.935 1.00 96.94 93 THR A CA 1
ATOM 723 C C . THR A 1 93 ? 3.238 8.774 -10.956 1.00 96.94 93 THR A C 1
ATOM 725 O O . THR A 1 93 ? 2.085 8.597 -10.576 1.00 96.94 93 THR A O 1
ATOM 728 N N . GLU A 1 94 ? 3.553 8.896 -12.245 1.00 96.94 94 GLU A N 1
ATOM 729 C CA . GLU A 1 94 ? 2.557 8.859 -13.318 1.00 96.94 94 GLU A CA 1
ATOM 730 C C . GLU A 1 94 ? 1.951 7.460 -13.485 1.00 96.94 94 GLU A C 1
ATOM 732 O O . GLU A 1 94 ? 0.747 7.340 -13.708 1.00 96.94 94 GLU A O 1
ATOM 737 N N . ASP A 1 95 ? 2.738 6.401 -13.266 1.00 97.88 95 ASP A N 1
ATOM 738 C CA . ASP A 1 95 ? 2.241 5.021 -13.287 1.00 97.88 95 ASP A CA 1
ATOM 739 C C . ASP A 1 95 ? 1.261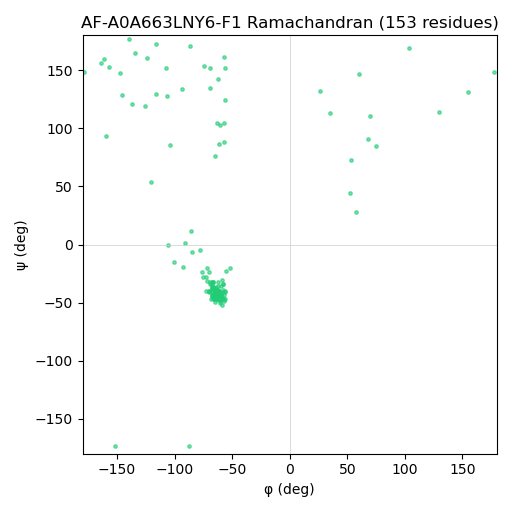 4.775 -12.119 1.00 97.88 95 ASP A C 1
ATOM 741 O O . ASP A 1 95 ? 0.221 4.136 -12.285 1.00 97.88 95 ASP A O 1
ATOM 745 N N . VAL A 1 96 ? 1.547 5.345 -10.940 1.00 97.56 96 VAL A N 1
ATOM 746 C CA . VAL A 1 96 ? 0.679 5.255 -9.750 1.00 97.56 96 VAL A CA 1
ATOM 747 C C . VAL A 1 96 ? -0.608 6.069 -9.924 1.00 97.56 96 VAL A C 1
ATOM 749 O O . VAL A 1 96 ? -1.690 5.596 -9.572 1.00 97.56 96 VAL A O 1
ATOM 752 N N . LYS A 1 97 ? -0.533 7.268 -10.515 1.00 97.00 97 LYS A N 1
ATOM 753 C CA . LYS A 1 97 ? -1.730 8.047 -10.877 1.00 97.00 97 LYS A CA 1
ATOM 754 C C . LYS A 1 97 ? -2.592 7.281 -11.882 1.00 97.00 97 LYS A C 1
ATOM 756 O O . LYS A 1 97 ? -3.811 7.220 -11.723 1.00 97.00 97 LYS A O 1
ATOM 761 N N . LEU A 1 98 ? -1.974 6.641 -12.877 1.00 97.50 98 LEU A N 1
ATOM 762 C CA . LEU A 1 98 ? -2.692 5.831 -13.860 1.00 97.50 98 LEU A CA 1
ATOM 763 C C . LEU A 1 98 ? -3.384 4.621 -13.217 1.00 97.50 98 LEU A C 1
ATOM 765 O O . LEU A 1 98 ? -4.514 4.300 -13.587 1.00 97.50 98 LEU A O 1
ATOM 769 N N . LEU A 1 99 ? -2.767 3.992 -12.214 1.00 97.38 99 LEU A N 1
ATOM 770 C CA . LEU A 1 99 ? -3.377 2.906 -11.441 1.00 97.38 99 LEU A CA 1
ATOM 771 C C . LEU A 1 99 ? -4.692 3.345 -10.765 1.00 97.38 99 LEU A C 1
ATOM 773 O O . LEU A 1 99 ? -5.681 2.612 -10.769 1.00 97.38 99 LEU A O 1
ATOM 777 N N . ALA A 1 100 ? -4.736 4.575 -10.250 1.00 97.38 100 ALA A N 1
ATOM 778 C CA . ALA A 1 100 ? -5.889 5.141 -9.550 1.00 97.38 100 ALA A CA 1
ATOM 779 C C . ALA A 1 100 ? -7.032 5.624 -10.463 1.00 97.38 100 ALA A C 1
ATOM 781 O O . ALA A 1 100 ? -8.097 6.002 -9.970 1.00 97.38 100 ALA A O 1
ATOM 782 N N . ARG A 1 101 ? -6.860 5.586 -11.793 1.00 96.81 101 ARG A N 1
ATOM 783 C CA . ARG A 1 101 ? -7.766 6.207 -12.783 1.00 96.81 101 ARG A CA 1
ATOM 784 C C . ARG A 1 101 ? -9.237 5.790 -12.701 1.00 96.81 101 ARG A C 1
ATOM 786 O O . ARG A 1 101 ? -10.098 6.487 -13.224 1.00 96.81 101 ARG A O 1
ATOM 793 N N . ARG A 1 102 ? -9.533 4.626 -12.113 1.00 95.56 102 ARG A N 1
ATOM 794 C CA . ARG A 1 102 ? -10.896 4.073 -12.041 1.00 95.56 102 ARG A CA 1
ATOM 795 C C . ARG A 1 102 ? -11.802 4.828 -11.069 1.00 95.56 102 ARG A C 1
ATOM 797 O O . ARG A 1 102 ? -13.016 4.706 -11.186 1.00 95.56 102 ARG A O 1
ATOM 804 N N . SER A 1 103 ? -11.234 5.579 -10.127 1.00 95.56 103 SER A N 1
ATOM 805 C CA . SER A 1 103 ? -11.986 6.385 -9.167 1.00 95.56 103 SER A CA 1
ATOM 806 C C . SER A 1 103 ? -11.509 7.830 -9.225 1.00 95.56 103 SER A C 1
ATOM 808 O O . SER A 1 103 ? -10.343 8.129 -8.974 1.00 95.56 103 SER A O 1
ATOM 810 N N . SER A 1 104 ? -12.422 8.741 -9.563 1.00 96.00 104 SER A N 1
ATOM 811 C CA . SER A 1 104 ? -12.107 10.162 -9.721 1.00 96.00 104 SER A CA 1
ATOM 812 C C . SER A 1 104 ? -11.741 10.835 -8.396 1.00 96.00 104 SER A C 1
ATOM 814 O O . SER A 1 104 ? -10.858 11.691 -8.379 1.00 96.00 104 SER A O 1
ATOM 816 N N . SER A 1 105 ? -12.368 10.442 -7.283 1.00 97.81 105 SER A N 1
ATOM 817 C CA . SER A 1 105 ? -12.020 10.935 -5.944 1.00 97.81 105 SER A CA 1
ATOM 818 C C . SER A 1 105 ? -10.637 10.448 -5.511 1.00 97.81 105 SER A C 1
ATOM 820 O O . SER A 1 105 ? -9.826 11.244 -5.042 1.00 97.81 105 SER A O 1
ATOM 822 N N . LEU A 1 106 ? -10.334 9.169 -5.749 1.00 97.44 106 LEU A N 1
ATOM 823 C CA . LEU A 1 106 ? -9.036 8.583 -5.422 1.00 97.44 106 LEU A CA 1
ATOM 824 C C . LEU A 1 106 ? -7.905 9.193 -6.260 1.00 97.44 106 LEU A C 1
ATOM 826 O O . LEU A 1 106 ? -6.850 9.517 -5.721 1.00 97.44 106 LEU A O 1
ATOM 830 N N . LEU A 1 107 ? -8.130 9.392 -7.564 1.00 97.25 107 LEU A N 1
ATOM 831 C CA . LEU A 1 107 ? -7.156 10.021 -8.455 1.00 97.25 107 LEU A CA 1
ATOM 832 C C . LEU A 1 107 ? -6.796 11.436 -7.984 1.00 97.25 107 LEU A C 1
ATOM 834 O O . LEU A 1 107 ? -5.615 11.772 -7.927 1.00 97.25 107 LEU A O 1
ATOM 838 N N . LYS A 1 108 ? -7.798 12.244 -7.611 1.00 97.81 108 LYS A N 1
ATOM 839 C CA . LYS A 1 108 ? -7.578 13.595 -7.070 1.00 97.81 108 LYS A CA 1
ATOM 840 C C . LYS A 1 108 ? -6.747 13.557 -5.791 1.00 97.81 108 LYS A C 1
ATOM 842 O O . LYS A 1 108 ? -5.759 14.277 -5.693 1.00 97.81 108 LYS A O 1
ATOM 847 N N . TYR A 1 109 ? -7.113 12.685 -4.852 1.00 98.06 109 TYR A N 1
ATOM 848 C CA . TYR A 1 109 ? -6.395 12.534 -3.588 1.00 98.06 109 TYR A CA 1
ATOM 849 C C . TYR A 1 109 ? -4.925 12.140 -3.802 1.00 98.06 109 TYR A C 1
ATOM 851 O O . TYR A 1 109 ? -4.022 12.758 -3.243 1.00 98.06 109 TYR A O 1
ATOM 859 N N . ILE A 1 110 ? -4.663 11.152 -4.663 1.00 97.56 110 ILE A N 1
ATOM 860 C CA . ILE A 1 110 ? -3.297 10.695 -4.960 1.00 97.56 110 ILE A CA 1
ATOM 861 C C . ILE A 1 110 ? -2.491 11.771 -5.691 1.00 97.56 110 ILE A C 1
ATOM 863 O O . ILE A 1 110 ? -1.311 11.949 -5.391 1.00 97.56 110 ILE A O 1
ATOM 867 N N . ALA A 1 111 ? -3.104 12.502 -6.626 1.00 96.75 111 ALA A N 1
ATOM 868 C CA . ALA A 1 111 ? -2.441 13.602 -7.319 1.00 96.75 111 ALA A CA 1
ATOM 869 C C . ALA A 1 111 ? -1.996 14.686 -6.327 1.00 96.75 111 ALA A C 1
ATOM 871 O O . ALA A 1 111 ? -0.808 15.008 -6.285 1.00 96.75 111 ALA A O 1
ATOM 872 N N . GLN A 1 112 ? -2.904 15.136 -5.456 1.00 97.38 112 GLN A N 1
ATOM 873 C CA . GLN A 1 112 ? -2.589 16.093 -4.397 1.00 97.38 112 GLN A CA 1
ATOM 874 C C . GLN A 1 112 ? -1.463 15.573 -3.490 1.00 97.38 112 GLN A C 1
ATOM 876 O O . GLN A 1 112 ? -0.468 16.263 -3.268 1.00 97.38 112 GLN A O 1
ATOM 881 N N . LYS A 1 113 ? -1.561 14.323 -3.018 1.00 96.94 113 LYS A N 1
ATOM 882 C CA . LYS A 1 113 ? -0.532 13.740 -2.148 1.00 96.94 113 LYS A CA 1
ATOM 883 C C . LYS A 1 113 ? 0.829 13.650 -2.838 1.00 96.94 113 LYS A C 1
ATOM 885 O O . LYS A 1 113 ? 1.858 13.843 -2.193 1.00 96.94 113 LYS A O 1
ATOM 890 N N . SER A 1 114 ? 0.855 13.381 -4.144 1.00 95.94 114 SER A N 1
ATOM 891 C CA . SER A 1 114 ? 2.102 13.347 -4.911 1.00 95.94 114 SER A CA 1
ATOM 892 C C . SER A 1 114 ? 2.779 14.719 -4.959 1.00 95.94 114 SER A C 1
ATOM 894 O O . SER A 1 114 ? 3.989 14.798 -4.758 1.00 95.94 114 SER A O 1
ATOM 896 N N . GLU A 1 115 ? 2.007 15.794 -5.130 1.00 95.38 115 GLU A N 1
ATOM 897 C CA . GLU A 1 115 ? 2.516 17.168 -5.138 1.00 95.38 115 GLU A CA 1
ATOM 898 C C . GLU A 1 115 ? 3.090 17.557 -3.768 1.00 95.38 115 GLU A C 1
ATOM 900 O O . GLU A 1 115 ? 4.236 18.007 -3.697 1.00 95.38 115 GLU A O 1
ATOM 905 N N . GLU A 1 116 ? 2.371 17.266 -2.678 1.00 95.56 116 GLU A N 1
ATOM 906 C CA . GLU A 1 116 ? 2.836 17.483 -1.296 1.00 95.56 116 GLU A CA 1
ATOM 907 C C . GLU A 1 116 ? 4.168 16.770 -0.992 1.00 95.56 116 GLU A C 1
ATOM 909 O O . GLU A 1 116 ? 5.051 17.312 -0.322 1.00 95.56 116 GLU A O 1
ATOM 914 N N . ILE A 1 117 ? 4.346 15.544 -1.495 1.00 95.19 117 ILE A N 1
ATOM 915 C CA . ILE A 1 117 ? 5.600 14.797 -1.327 1.00 95.19 117 ILE A CA 1
ATOM 916 C C . ILE A 1 117 ? 6.718 15.444 -2.1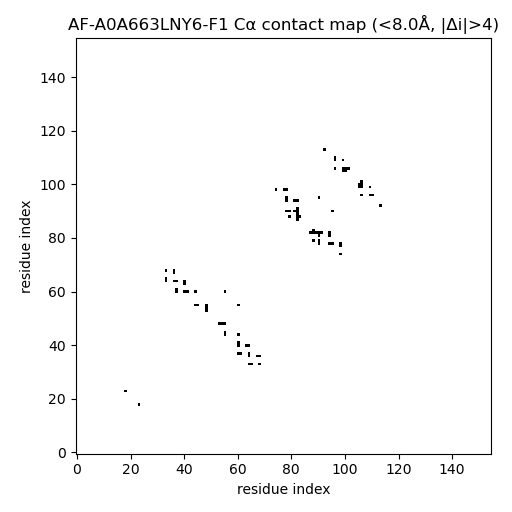55 1.00 95.19 117 ILE A C 1
ATOM 918 O O . ILE A 1 117 ? 7.856 15.544 -1.687 1.00 95.19 117 ILE A O 1
ATOM 922 N N . THR A 1 118 ? 6.427 15.900 -3.379 1.00 92.56 118 THR A N 1
ATOM 923 C CA . THR A 1 118 ? 7.439 16.568 -4.210 1.00 92.56 118 THR A CA 1
ATOM 924 C C . THR A 1 118 ? 7.920 17.887 -3.614 1.00 92.56 118 THR A C 1
ATOM 926 O O . THR A 1 118 ? 9.133 18.108 -3.599 1.00 92.56 118 THR A O 1
ATOM 929 N N . SER A 1 119 ? 7.026 18.719 -3.070 1.00 91.62 119 SER A N 1
ATOM 930 C CA . SER A 1 119 ? 7.399 19.978 -2.413 1.00 91.62 119 SER A CA 1
ATOM 931 C C . SER A 1 119 ? 8.233 19.721 -1.156 1.00 91.62 119 SER A C 1
ATOM 933 O O . SER A 1 119 ? 9.336 20.254 -1.029 1.00 91.62 119 SER A O 1
ATOM 935 N N . SER A 1 120 ? 7.794 18.791 -0.302 1.00 91.75 120 SER A N 1
ATOM 936 C CA . SER A 1 120 ? 8.529 18.384 0.906 1.00 91.75 120 SER A CA 1
ATOM 937 C C . SER A 1 120 ? 9.952 17.899 0.586 1.00 91.75 120 SER A C 1
ATOM 939 O O . SER A 1 120 ? 10.920 18.243 1.268 1.00 91.75 120 SER A O 1
ATOM 941 N N . ASN A 1 121 ? 10.116 17.129 -0.494 1.00 90.69 121 ASN A N 1
ATOM 942 C CA . ASN A 1 121 ? 11.423 16.644 -0.938 1.00 90.69 121 ASN A CA 1
ATOM 943 C C . ASN A 1 121 ? 12.340 17.768 -1.453 1.00 90.69 121 ASN A C 1
ATOM 945 O O . ASN A 1 121 ? 13.565 17.672 -1.312 1.00 90.69 121 ASN A O 1
ATOM 949 N N . MET A 1 122 ? 11.786 18.823 -2.060 1.00 86.44 122 MET A N 1
ATOM 950 C CA . MET A 1 122 ? 12.564 19.992 -2.486 1.00 86.44 122 MET A CA 1
ATOM 951 C C . MET A 1 122 ? 13.091 20.769 -1.277 1.00 86.44 122 MET A C 1
ATOM 953 O O . MET A 1 122 ? 14.294 21.023 -1.206 1.00 86.44 122 MET A O 1
ATOM 957 N N . GLU A 1 123 ? 12.244 21.029 -0.280 1.00 85.94 123 GLU A N 1
ATOM 958 C CA . GLU A 1 123 ? 12.638 21.729 0.951 1.00 85.94 123 GLU A CA 1
ATOM 959 C C . GLU A 1 123 ? 13.762 20.999 1.703 1.00 85.94 123 GLU A C 1
ATOM 961 O O . GLU A 1 123 ? 14.718 21.608 2.194 1.00 85.94 123 GLU A O 1
ATOM 966 N N . GLN A 1 124 ? 13.695 19.667 1.773 1.00 84.44 124 GLN A N 1
ATOM 967 C CA . GLN A 1 124 ? 14.750 18.858 2.387 1.00 84.44 124 GLN A CA 1
ATOM 968 C C . GLN A 1 124 ? 16.073 18.937 1.609 1.00 84.44 124 GLN A C 1
ATOM 970 O O . GLN A 1 124 ? 17.150 18.995 2.215 1.00 84.44 124 GLN A O 1
ATOM 975 N N . LYS A 1 125 ? 16.022 18.986 0.270 1.00 82.25 125 LYS A N 1
ATOM 976 C CA . LYS A 1 125 ? 17.220 19.168 -0.567 1.00 82.25 125 LYS A CA 1
ATOM 977 C C . LYS A 1 125 ? 17.863 20.537 -0.352 1.00 82.25 125 LYS A C 1
ATOM 979 O O . LYS A 1 125 ? 19.091 20.616 -0.310 1.00 82.25 125 LYS A O 1
ATOM 984 N N . GLU A 1 126 ? 17.075 21.593 -0.183 1.00 78.50 126 GLU A N 1
ATOM 985 C CA . GLU A 1 126 ? 17.586 22.939 0.099 1.00 78.50 126 GLU A CA 1
ATOM 986 C C . GLU A 1 126 ? 18.240 23.032 1.481 1.00 78.50 126 GLU A C 1
ATOM 988 O O . GLU A 1 126 ? 19.361 23.537 1.602 1.00 78.50 126 GLU A O 1
ATOM 993 N N . LYS A 1 127 ? 17.616 22.444 2.512 1.00 78.06 127 LYS A N 1
ATOM 994 C CA . LYS A 1 127 ? 18.206 22.342 3.859 1.00 78.06 127 LYS A CA 1
ATOM 995 C C . LYS A 1 127 ? 19.536 21.580 3.836 1.00 78.06 127 LYS A C 1
ATOM 997 O O . LYS A 1 127 ? 20.515 22.025 4.440 1.00 78.06 127 LYS A O 1
ATOM 1002 N N . LYS A 1 128 ? 19.621 20.486 3.066 1.00 75.75 128 LYS A N 1
ATOM 1003 C CA . LYS A 1 128 ? 20.863 19.711 2.913 1.00 75.75 128 LYS A CA 1
ATOM 1004 C C . LYS A 1 128 ? 21.958 20.512 2.195 1.00 75.75 128 LYS A C 1
ATOM 1006 O O . LYS A 1 128 ? 23.084 20.544 2.687 1.00 75.75 128 LYS A O 1
ATOM 1011 N N . LYS A 1 129 ? 21.631 21.234 1.115 1.00 72.38 129 LYS A N 1
ATOM 1012 C CA . LYS A 1 129 ? 22.581 22.108 0.393 1.00 72.38 129 LYS A CA 1
ATOM 1013 C C . LYS A 1 129 ? 23.115 23.254 1.262 1.00 72.38 129 LYS A C 1
ATOM 1015 O O . LYS A 1 129 ? 24.309 23.553 1.211 1.00 72.38 129 LYS A O 1
ATOM 1020 N N . LYS A 1 130 ? 22.266 23.854 2.103 1.00 62.50 130 LYS A N 1
ATOM 1021 C CA . LYS A 1 130 ? 22.670 24.920 3.036 1.00 62.50 130 LYS A CA 1
ATOM 1022 C C . LYS A 1 130 ? 23.602 24.395 4.136 1.00 62.50 130 LYS A C 1
ATOM 1024 O O . LYS A 1 130 ? 24.583 25.052 4.466 1.00 62.50 130 LYS A O 1
ATOM 1029 N N . SER A 1 131 ? 23.367 23.177 4.634 1.00 59.66 131 SER A N 1
ATOM 1030 C CA . SER A 1 131 ? 24.243 22.534 5.628 1.00 59.66 131 SER A CA 1
ATOM 1031 C C . SER A 1 131 ? 25.619 22.121 5.075 1.00 59.66 131 SER A C 1
ATOM 1033 O O . SER A 1 131 ? 26.615 22.200 5.792 1.00 59.66 131 SER A O 1
ATOM 1035 N N . SER A 1 132 ? 25.715 21.750 3.791 1.00 57.78 132 SER A N 1
ATOM 1036 C CA . SER A 1 132 ? 26.998 21.438 3.144 1.00 57.78 132 SER A CA 1
ATOM 1037 C C . SER A 1 132 ? 27.839 22.676 2.811 1.00 57.78 132 SER A C 1
ATOM 1039 O O . SER A 1 132 ? 29.062 22.583 2.819 1.00 57.78 132 SER A O 1
ATOM 1041 N N . ALA A 1 133 ? 27.220 23.839 2.569 1.00 53.94 133 ALA A N 1
ATOM 1042 C CA . ALA A 1 133 ? 27.942 25.087 2.300 1.00 53.94 133 ALA A CA 1
ATOM 1043 C C . ALA A 1 133 ? 28.627 25.668 3.555 1.00 53.94 133 ALA A C 1
ATOM 1045 O O . ALA A 1 133 ? 29.710 26.237 3.460 1.00 53.94 133 ALA A O 1
ATOM 1046 N N . VAL A 1 134 ? 28.052 25.464 4.747 1.00 55.09 134 VAL A N 1
ATOM 1047 C CA . VAL A 1 134 ? 28.631 25.931 6.026 1.00 55.09 134 VAL A CA 1
ATOM 1048 C C . VAL A 1 134 ? 29.894 25.147 6.424 1.00 55.09 134 VAL A C 1
ATOM 1050 O O . VAL A 1 134 ? 30.751 25.674 7.127 1.00 55.09 134 VAL A O 1
ATOM 1053 N N . LYS A 1 135 ? 30.071 23.909 5.939 1.00 49.78 135 LYS A N 1
ATOM 1054 C CA . LYS A 1 135 ? 31.234 23.062 6.271 1.00 49.78 135 LYS A CA 1
ATOM 1055 C C . LYS A 1 135 ? 32.475 23.322 5.395 1.00 49.78 135 LYS A C 1
ATOM 1057 O O . LYS A 1 135 ? 33.530 22.766 5.678 1.00 49.78 135 LYS A O 1
ATOM 1062 N N . GLY A 1 136 ? 32.366 24.160 4.358 1.00 40.78 136 GLY A N 1
ATOM 1063 C CA . GLY A 1 136 ? 33.454 24.477 3.417 1.00 40.78 136 GLY A CA 1
ATOM 1064 C C . GLY A 1 136 ? 34.331 25.683 3.791 1.00 40.78 136 GLY A C 1
ATOM 1065 O O . GLY A 1 136 ? 35.234 26.023 3.037 1.00 40.78 136 GLY A O 1
ATOM 1066 N N . GLY A 1 137 ? 34.080 26.339 4.929 1.00 41.06 137 GLY A N 1
ATOM 1067 C CA . GLY A 1 137 ? 34.746 27.585 5.327 1.00 41.06 137 GLY A CA 1
ATOM 1068 C C . GLY A 1 137 ? 35.513 27.497 6.645 1.00 41.06 137 GLY A C 1
ATOM 1069 O O . GLY A 1 137 ? 35.257 28.300 7.535 1.00 41.06 137 GLY A O 1
ATOM 1070 N N . ARG A 1 138 ? 36.427 26.531 6.817 1.00 45.62 138 ARG A N 1
ATOM 1071 C CA . ARG A 1 138 ? 37.472 26.629 7.858 1.00 45.62 138 ARG A CA 1
ATOM 1072 C C . ARG A 1 138 ? 38.660 25.711 7.553 1.00 45.62 138 ARG A C 1
ATOM 1074 O O . ARG A 1 138 ? 38.663 24.539 7.917 1.00 45.62 138 ARG A O 1
ATOM 1081 N N . THR A 1 139 ? 39.691 26.232 6.887 1.00 35.78 139 THR A N 1
ATOM 1082 C CA . THR A 1 139 ? 41.025 25.605 6.862 1.00 35.78 139 THR A CA 1
ATOM 1083 C C . THR A 1 139 ? 42.123 26.673 6.818 1.00 35.78 139 THR A C 1
ATOM 1085 O O . THR A 1 139 ? 42.085 27.567 5.978 1.00 35.78 139 THR A O 1
ATOM 1088 N N . GLY A 1 140 ? 43.080 26.541 7.746 1.00 31.91 140 GLY A N 1
ATOM 1089 C CA . GLY A 1 140 ? 44.273 27.370 7.990 1.00 31.91 140 GLY A CA 1
ATOM 1090 C C . GLY A 1 140 ? 44.331 27.757 9.479 1.00 31.91 140 GLY A C 1
ATOM 1091 O O . GLY A 1 140 ? 43.427 28.447 9.930 1.00 31.91 140 GLY A O 1
ATOM 1092 N N . LYS A 1 141 ? 45.285 27.346 10.330 1.00 29.88 141 LYS A N 1
ATOM 1093 C CA . LYS A 1 141 ? 46.617 26.721 10.182 1.00 29.88 141 LYS A CA 1
ATOM 1094 C C . LYS A 1 141 ? 47.016 26.064 11.546 1.00 29.88 141 LYS A C 1
ATOM 1096 O O . LYS A 1 141 ? 46.416 26.411 12.557 1.00 29.88 141 LYS A O 1
ATOM 1101 N N . GLN A 1 142 ? 47.961 25.110 11.521 1.00 35.25 142 GLN A N 1
ATOM 1102 C CA . GLN A 1 142 ? 48.553 24.266 12.605 1.00 35.25 142 GLN A CA 1
ATOM 1103 C C . GLN A 1 142 ? 49.193 25.085 13.768 1.00 35.25 142 GLN A C 1
ATOM 1105 O O . GLN A 1 142 ? 49.402 26.275 13.572 1.00 35.25 142 GLN A O 1
ATOM 1110 N N . GLU A 1 143 ? 49.461 24.583 14.992 1.00 28.23 143 GLU A N 1
ATOM 1111 C CA . GLU A 1 143 ? 50.458 23.558 15.413 1.00 28.23 143 GLU A CA 1
ATOM 1112 C C . GLU A 1 143 ? 50.185 22.973 16.838 1.00 28.23 143 GLU A C 1
ATOM 1114 O O . GLU A 1 143 ? 49.521 23.599 17.659 1.00 28.23 143 GLU A O 1
ATOM 1119 N N . ALA A 1 144 ? 50.689 21.753 17.100 1.00 37.75 144 ALA A N 1
ATOM 1120 C CA . ALA A 1 144 ? 50.663 20.955 18.358 1.00 37.75 144 ALA A CA 1
ATOM 1121 C C . ALA A 1 144 ? 51.883 21.302 19.285 1.00 37.75 144 ALA A C 1
ATOM 1123 O O . ALA A 1 144 ? 52.623 22.184 18.846 1.00 37.75 144 ALA A O 1
ATOM 1124 N N . PRO A 1 145 ? 52.227 20.655 20.449 1.00 46.31 145 PRO A N 1
ATOM 1125 C CA . PRO A 1 145 ? 51.790 19.345 21.005 1.00 46.31 145 PRO A CA 1
ATOM 1126 C C . PRO A 1 145 ? 51.782 19.156 22.575 1.00 46.31 145 PRO A C 1
ATOM 1128 O O . PRO A 1 145 ? 52.083 20.085 23.313 1.00 46.31 145 PRO A O 1
ATOM 1131 N N . VAL A 1 146 ? 51.506 17.901 23.021 1.00 36.22 146 VAL A N 1
ATOM 1132 C CA . VAL A 1 146 ? 51.817 17.174 24.309 1.00 36.22 146 VAL A CA 1
ATOM 1133 C C . VAL A 1 146 ? 51.286 17.722 25.665 1.00 36.22 146 VAL A C 1
ATOM 1135 O O . VAL A 1 146 ? 51.177 18.924 25.818 1.00 36.22 146 VAL A O 1
ATOM 1138 N N . THR A 1 147 ? 50.911 16.976 26.724 1.00 34.34 147 THR A N 1
ATOM 1139 C CA . THR A 1 147 ? 51.123 15.600 27.263 1.00 34.34 147 THR A CA 1
ATOM 1140 C C . THR A 1 147 ? 49.964 15.208 28.221 1.00 34.34 147 THR A C 1
ATOM 1142 O O . THR A 1 147 ? 49.378 16.098 28.827 1.00 34.34 147 THR A O 1
ATOM 1145 N N . GLU A 1 148 ? 49.697 13.893 28.335 1.00 34.75 148 GLU A N 1
ATOM 1146 C CA . GLU A 1 148 ? 49.360 13.030 29.514 1.00 34.75 148 GLU A CA 1
ATOM 1147 C C . GLU A 1 148 ? 48.673 13.667 30.760 1.00 34.75 148 GLU A C 1
ATOM 1149 O O . GLU A 1 148 ? 49.100 14.705 31.245 1.00 34.75 148 GLU A O 1
ATOM 1154 N N . SER A 1 149 ? 47.590 13.125 31.346 1.00 41.47 149 SER A N 1
ATOM 1155 C CA . SER A 1 149 ? 47.555 11.863 32.112 1.00 41.47 149 SER A CA 1
ATOM 1156 C C . SER A 1 149 ? 46.136 11.503 32.628 1.00 41.47 149 SER A C 1
ATOM 1158 O O . SER A 1 149 ? 45.368 12.390 32.986 1.00 41.47 149 SER A O 1
ATOM 1160 N N . GLU A 1 150 ? 45.880 10.188 32.727 1.00 41.38 150 GLU A N 1
ATOM 1161 C CA . GLU A 1 150 ? 45.114 9.447 33.765 1.00 41.38 150 GLU A CA 1
ATOM 1162 C C . GLU A 1 150 ? 43.565 9.568 33.909 1.00 41.38 150 GLU A C 1
ATOM 1164 O O . GLU A 1 150 ? 43.017 10.538 34.419 1.00 41.38 150 GLU A O 1
ATOM 1169 N N . GLU A 1 151 ? 42.866 8.467 33.577 1.00 42.88 151 GLU A N 1
ATOM 1170 C CA . GLU A 1 151 ? 41.674 7.940 34.295 1.00 42.88 151 GLU A CA 1
ATOM 1171 C C . GLU A 1 151 ? 42.150 7.005 35.447 1.00 42.88 151 GLU A C 1
ATOM 1173 O O . GLU A 1 151 ? 43.329 6.640 35.398 1.00 42.88 151 GLU A O 1
ATOM 1178 N N . PRO A 1 152 ? 41.334 6.499 36.420 1.00 57.75 152 PRO A N 1
ATOM 1179 C CA . PRO A 1 152 ? 39.856 6.482 36.542 1.00 57.75 152 PRO A CA 1
ATOM 1180 C C . PRO A 1 152 ? 39.301 6.749 37.980 1.00 57.75 152 PRO A C 1
ATOM 1182 O O . PRO A 1 152 ? 40.068 6.843 38.931 1.00 57.75 152 PRO A O 1
ATOM 1185 N N . ASN A 1 153 ? 37.967 6.810 38.179 1.00 43.75 153 ASN A N 1
ATOM 1186 C CA . ASN A 1 153 ? 37.203 5.903 39.078 1.00 43.75 153 ASN A CA 1
ATOM 1187 C C . ASN A 1 153 ? 35.691 6.245 39.159 1.00 43.75 153 ASN A C 1
ATOM 1189 O O . ASN A 1 153 ? 35.280 7.400 39.078 1.00 43.75 153 ASN A O 1
ATOM 1193 N N . MET A 1 154 ? 34.913 5.180 39.361 1.00 52.91 154 MET A N 1
ATOM 1194 C CA . MET A 1 154 ? 33.482 5.056 39.631 1.00 52.91 154 MET A CA 1
ATOM 1195 C C . MET A 1 154 ? 32.956 5.824 40.853 1.00 52.91 154 MET A C 1
ATOM 1197 O O . MET A 1 154 ? 33.622 5.900 41.887 1.00 52.91 154 MET A O 1
ATOM 1201 N N . ALA A 1 155 ? 31.675 6.195 40.762 1.00 45.62 155 ALA A N 1
ATOM 1202 C CA . ALA A 1 155 ? 30.684 6.079 41.834 1.00 45.62 155 ALA A CA 1
ATOM 1203 C C . ALA A 1 155 ? 29.316 5.735 41.223 1.00 45.62 155 ALA A C 1
ATOM 1205 O O . ALA A 1 155 ? 29.017 6.279 40.134 1.00 45.62 155 ALA A O 1
#

InterPro domains:
  IPR009072 Histone-fold [G3DSA:1.10.20.10] (28-129)
  IPR009072 Histone-fold [SSF47113] (30-102)
  IPR029003 CENP-S/Mhf1 [PF15630] (31-106)

Radius of gyration: 30.32 Å; Cα contacts (8 Å, |Δi|>4): 49; chains: 1; bounding box: 70×86×64 Å

Mean predicted aligned error: 15.01 Å

Secondary structure (DSSP, 8-state):
--------------------HHHHHHHHHHHHHHHHHHHHHHHHHHHHHHHHT----HHHHHHHHHHHHHHHHHHHHHHHHHHHHTT-SS--HHHHHHHGGG-HHHHHHHHHHHHHHHHHHHHHHHHHHHHHHHTTS------------------

Solvent-accessible surface area (backbo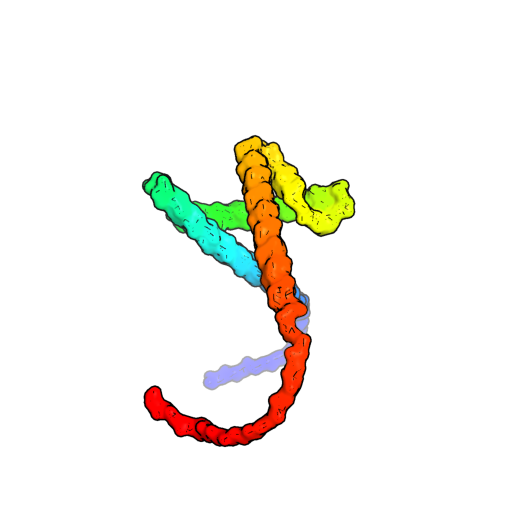ne atoms only — not comparable to full-atom values): 9752 Å² total; per-residue (Å²): 140,81,87,86,85,85,88,88,84,84,88,79,80,66,78,76,71,78,74,51,79,66,70,62,47,56,61,53,53,50,52,52,51,51,52,53,48,36,52,53,45,46,54,54,50,49,55,53,20,64,78,65,77,50,85,81,52,74,64,55,47,51,51,54,28,54,50,52,59,56,46,49,56,55,52,52,54,51,39,51,50,45,19,47,72,71,77,37,94,64,77,52,72,66,39,55,48,58,70,34,60,90,36,71,68,56,29,53,53,51,52,53,53,52,51,55,51,54,53,54,54,48,55,53,52,51,54,52,54,56,58,58,59,68,72,74,77,82,88,87,82,89,86,88,84,89,80,89,82,85,84,90,86,91,131

Nearest PDB structures (foldseek):
  4ndy-assembly1_I  TM=9.955E-01  e=4.701E-11  Homo sapiens
  3b0b-assembly1_A  TM=9.918E-01  e=4.701E-11  Gallus gallus
  4dra-assembly1_D  TM=9.992E-01  e=9.241E-11  Homo sapiens
  4drb-assembly2_E  TM=9.942E-01  e=1.421E-10  Homo sapiens
  7da2-assembly1_C  TM=9.889E-01  e=7.465E-10  Gallus gallus